Protein AF-A0AAV5U511-F1 (afdb_monomer_lite)

Structure (mmCIF, N/CA/C/O backbone):
data_AF-A0AAV5U511-F1
#
_entry.id   AF-A0AAV5U511-F1
#
loop_
_atom_site.group_PDB
_atom_site.id
_atom_site.type_symbol
_atom_site.label_atom_id
_atom_site.label_alt_id
_atom_site.label_comp_id
_atom_site.label_asym_id
_atom_site.label_entity_id
_atom_site.label_seq_id
_atom_site.pdbx_PDB_ins_code
_atom_site.Cartn_x
_atom_site.Cartn_y
_atom_site.Cartn_z
_atom_site.occupancy
_atom_site.B_iso_or_equiv
_atom_site.auth_seq_id
_atom_site.auth_comp_id
_atom_site.auth_asym_id
_atom_site.auth_atom_id
_atom_site.pdbx_PDB_model_num
ATOM 1 N N . MET A 1 1 ? 3.563 41.932 6.503 1.00 41.22 1 MET A N 1
ATOM 2 C CA . MET A 1 1 ? 4.852 41.226 6.621 1.00 41.22 1 MET A CA 1
ATOM 3 C C . MET A 1 1 ? 4.553 39.969 7.401 1.00 41.22 1 MET A C 1
ATOM 5 O O . MET A 1 1 ? 4.207 40.082 8.569 1.00 41.22 1 MET A O 1
ATOM 9 N N . ASP A 1 2 ? 4.547 38.824 6.727 1.00 49.00 2 ASP A N 1
ATOM 10 C CA . ASP A 1 2 ? 4.244 37.542 7.356 1.00 49.00 2 ASP A CA 1
ATOM 11 C C . ASP A 1 2 ? 5.330 37.210 8.377 1.00 49.00 2 ASP A C 1
ATOM 13 O O . ASP A 1 2 ? 6.509 37.081 8.043 1.00 49.00 2 ASP A O 1
ATOM 17 N N . HIS A 1 3 ? 4.932 37.135 9.644 1.00 62.59 3 HIS A N 1
ATOM 18 C CA . HIS A 1 3 ? 5.802 36.711 10.728 1.00 62.59 3 HIS A CA 1
ATOM 19 C C . HIS A 1 3 ? 6.004 35.201 10.606 1.00 62.59 3 HIS A C 1
ATOM 21 O O . HIS A 1 3 ? 5.231 34.413 11.150 1.00 62.59 3 HIS A O 1
ATOM 27 N N . LEU A 1 4 ? 7.027 34.797 9.849 1.00 58.09 4 LEU A N 1
ATOM 28 C CA . LEU A 1 4 ? 7.541 33.434 9.916 1.00 58.09 4 LEU A CA 1
ATOM 29 C C . LEU A 1 4 ? 7.870 33.122 11.389 1.00 58.09 4 LEU A C 1
ATOM 31 O O . LEU A 1 4 ? 8.490 33.961 12.051 1.00 58.09 4 LEU A O 1
ATOM 35 N N . PRO A 1 5 ? 7.423 31.973 11.923 1.00 63.25 5 PRO A N 1
ATOM 36 C CA . PRO A 1 5 ? 7.670 31.617 13.312 1.00 63.25 5 PRO A CA 1
ATOM 37 C C . PRO A 1 5 ? 9.175 31.569 13.594 1.00 63.25 5 PRO A C 1
ATOM 39 O O . PRO A 1 5 ? 9.958 31.135 12.749 1.00 63.25 5 PRO A O 1
ATOM 42 N N . ASP A 1 6 ? 9.564 32.021 14.790 1.00 83.06 6 ASP A N 1
ATOM 43 C CA . ASP A 1 6 ? 10.938 31.930 15.292 1.00 83.06 6 ASP A CA 1
ATOM 44 C C . ASP A 1 6 ? 11.450 30.486 15.144 1.00 83.06 6 ASP A C 1
ATOM 46 O O . ASP A 1 6 ? 10.725 29.534 15.446 1.00 83.06 6 ASP A O 1
ATOM 50 N N . LEU A 1 7 ? 12.690 30.315 14.678 1.00 75.62 7 LEU A N 1
ATOM 51 C CA . LEU A 1 7 ? 13.305 29.014 14.382 1.00 75.62 7 LEU A CA 1
ATOM 52 C C . LEU A 1 7 ? 13.175 28.044 15.562 1.00 75.62 7 LEU A C 1
ATOM 54 O O . LEU A 1 7 ? 12.798 26.891 15.372 1.00 75.62 7 LEU A O 1
ATOM 58 N N . LYS A 1 8 ? 13.354 28.537 16.792 1.00 78.00 8 LYS A N 1
ATOM 59 C CA . LYS A 1 8 ? 13.194 27.726 18.011 1.00 78.00 8 LYS A CA 1
ATOM 60 C C . LYS A 1 8 ? 11.752 27.276 18.251 1.00 78.00 8 LYS A C 1
ATOM 62 O O . LYS A 1 8 ? 11.519 26.189 18.774 1.00 78.00 8 LYS A O 1
ATOM 67 N N . GLN A 1 9 ? 10.770 28.101 17.884 1.00 75.75 9 GLN A N 1
ATOM 68 C CA . GLN A 1 9 ? 9.356 27.729 17.972 1.00 75.75 9 GLN A CA 1
ATOM 69 C C . GLN A 1 9 ? 8.991 26.708 16.893 1.00 75.75 9 GLN A C 1
ATOM 71 O O . GLN A 1 9 ? 8.277 25.753 17.190 1.00 75.75 9 GLN A O 1
ATOM 76 N N . ALA A 1 10 ? 9.509 26.866 15.673 1.00 69.12 10 ALA A N 1
ATOM 77 C CA . ALA A 1 10 ? 9.320 25.895 14.599 1.00 69.12 10 ALA A CA 1
ATOM 78 C C . ALA A 1 10 ? 9.927 24.526 14.960 1.00 69.12 10 ALA A C 1
ATOM 80 O O . ALA A 1 10 ? 9.249 23.507 14.834 1.00 69.12 10 ALA A O 1
ATOM 81 N N . GLU A 1 11 ? 11.150 24.498 15.496 1.00 74.06 11 GLU A N 1
ATOM 82 C CA . GLU A 1 11 ? 11.818 23.280 15.977 1.00 74.06 11 GLU A CA 1
ATOM 83 C C . GLU A 1 11 ? 11.033 22.595 17.105 1.00 74.06 11 GLU A C 1
ATOM 85 O O . GLU A 1 11 ? 10.820 21.382 17.068 1.00 74.06 11 GLU A O 1
ATOM 90 N N . ALA A 1 12 ? 10.527 23.359 18.079 1.00 75.06 12 ALA A N 1
ATOM 91 C CA . ALA A 1 12 ? 9.717 22.814 19.168 1.00 75.06 12 ALA A CA 1
ATOM 92 C C . ALA A 1 12 ? 8.373 22.242 18.677 1.00 75.06 12 ALA A C 1
ATOM 94 O O . ALA A 1 12 ? 7.924 21.201 19.166 1.00 75.06 12 ALA A O 1
ATOM 95 N N . ILE A 1 13 ? 7.732 22.893 17.698 1.00 69.81 13 ILE A N 1
ATOM 96 C CA . ILE A 1 13 ? 6.500 22.398 17.068 1.00 69.81 13 ILE A CA 1
ATOM 97 C C . ILE A 1 13 ? 6.779 21.090 16.322 1.00 69.81 13 ILE A C 1
ATOM 99 O O . ILE A 1 13 ? 6.050 20.118 16.530 1.00 69.81 13 ILE A O 1
ATOM 103 N N . LEU A 1 14 ? 7.843 21.039 15.515 1.00 66.94 14 LEU A N 1
ATOM 104 C CA . LEU A 1 14 ? 8.244 19.841 14.777 1.00 66.94 14 LEU A CA 1
ATOM 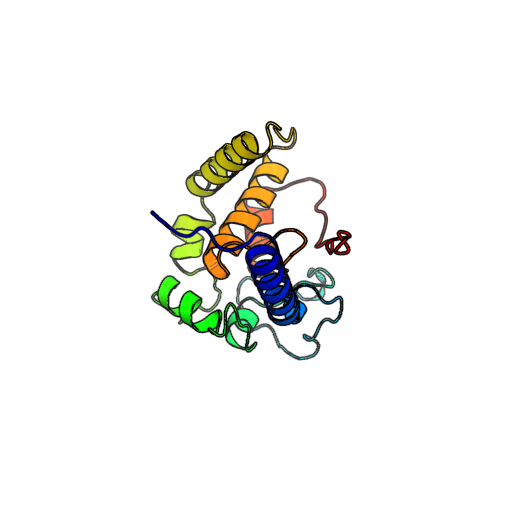105 C C . LEU A 1 14 ? 8.580 18.689 15.727 1.00 66.94 14 LEU A C 1
ATOM 107 O O . LEU A 1 14 ? 8.038 17.599 15.572 1.00 66.94 14 LEU A O 1
ATOM 111 N N . SER A 1 15 ? 9.383 18.933 16.764 1.00 70.31 15 SER A N 1
ATOM 112 C CA . SER A 1 15 ? 9.727 17.926 17.777 1.00 70.31 15 SER A CA 1
ATOM 113 C C . SER A 1 15 ? 8.480 17.370 18.479 1.00 70.31 15 SER A C 1
ATOM 115 O O . SER A 1 15 ? 8.318 16.154 18.621 1.00 70.31 15 SER A O 1
ATOM 117 N N . ARG A 1 16 ? 7.521 18.238 18.838 1.00 68.50 16 ARG A N 1
ATOM 118 C CA . ARG A 1 16 ? 6.249 17.802 19.428 1.00 68.50 16 ARG A CA 1
ATOM 119 C C . ARG A 1 16 ? 5.428 16.965 18.448 1.00 68.50 16 ARG A C 1
ATOM 121 O O . ARG A 1 16 ? 4.878 15.944 18.861 1.00 68.50 16 ARG A O 1
ATOM 128 N N . MET A 1 17 ? 5.354 17.365 17.178 1.00 59.16 17 MET A N 1
ATOM 129 C CA . MET A 1 17 ? 4.672 16.596 16.132 1.00 59.16 17 MET A CA 1
ATOM 130 C C . MET A 1 17 ? 5.313 15.218 15.941 1.00 59.16 17 MET A C 1
ATOM 132 O O . MET A 1 17 ? 4.596 14.223 16.002 1.00 59.16 17 MET A O 1
ATOM 136 N N . HIS A 1 18 ? 6.642 15.140 15.841 1.00 62.09 18 HIS A N 1
ATOM 137 C CA . HIS A 1 18 ? 7.380 13.878 15.748 1.00 62.09 18 HIS A CA 1
ATOM 138 C C . HIS A 1 18 ? 7.113 12.961 16.949 1.00 62.09 18 HIS A C 1
ATOM 140 O O . HIS A 1 18 ? 6.825 11.780 16.772 1.00 62.09 18 HIS A O 1
ATOM 146 N N . SER A 1 19 ? 7.107 13.502 18.173 1.00 62.62 19 SER A N 1
ATOM 147 C CA . SER A 1 19 ? 6.834 12.714 19.384 1.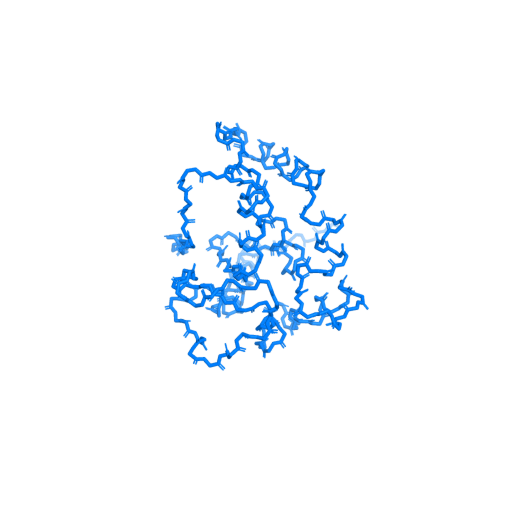00 62.62 19 SER A CA 1
ATOM 148 C C . SER A 1 19 ? 5.406 12.146 19.441 1.00 62.62 19 SER A C 1
ATOM 150 O O . SER A 1 19 ? 5.183 11.067 19.996 1.00 62.62 19 SER A O 1
ATOM 152 N N . LEU A 1 20 ? 4.428 12.865 18.874 1.00 58.84 20 LEU A N 1
ATOM 153 C CA . LEU A 1 20 ? 3.039 12.418 18.784 1.00 58.84 20 LEU A CA 1
ATOM 154 C C . LEU A 1 20 ? 2.883 11.360 17.692 1.00 58.84 20 LEU A C 1
ATOM 156 O O . LEU A 1 20 ? 2.267 10.330 17.948 1.00 58.84 20 LEU A O 1
ATOM 160 N N . GLU A 1 21 ? 3.496 11.568 16.524 1.00 58.22 21 GLU A N 1
ATOM 161 C CA . GLU A 1 21 ? 3.510 10.581 15.440 1.00 58.22 21 GLU A CA 1
ATOM 162 C C . GLU A 1 21 ? 4.178 9.269 15.876 1.00 58.22 21 GLU A C 1
ATOM 164 O O . GLU A 1 21 ? 3.619 8.198 15.642 1.00 58.22 21 GLU A O 1
ATOM 169 N N . ALA A 1 22 ? 5.306 9.339 16.591 1.00 60.66 22 ALA A N 1
ATOM 170 C CA . ALA A 1 22 ? 6.009 8.168 17.112 1.00 60.66 22 ALA A CA 1
ATOM 171 C C . ALA A 1 22 ? 5.153 7.351 18.097 1.00 60.66 22 ALA A C 1
ATOM 173 O O . ALA A 1 22 ? 5.159 6.120 18.047 1.00 60.66 22 ALA A O 1
ATOM 174 N N . LYS A 1 23 ? 4.377 8.018 18.966 1.00 60.84 23 LYS A N 1
ATOM 175 C CA . LYS A 1 23 ? 3.427 7.358 19.880 1.00 60.84 23 LYS A CA 1
ATOM 176 C C . LYS A 1 23 ? 2.236 6.759 19.134 1.00 60.84 23 LYS A C 1
ATOM 178 O O . LYS A 1 23 ? 1.884 5.607 19.376 1.00 60.84 23 LYS A O 1
ATOM 183 N N . ASP A 1 24 ? 1.651 7.514 18.209 1.00 54.97 24 ASP A N 1
ATOM 184 C CA . ASP A 1 24 ? 0.499 7.093 17.403 1.00 54.97 24 ASP A CA 1
ATOM 185 C C . ASP A 1 24 ? 0.832 5.875 16.518 1.00 54.97 24 ASP A C 1
ATOM 187 O O . ASP A 1 24 ? -0.013 5.009 16.280 1.00 54.97 24 ASP A O 1
ATOM 191 N N . GLN A 1 25 ? 2.083 5.771 16.067 1.00 58.00 25 GLN A N 1
ATOM 192 C CA . GLN A 1 25 ? 2.561 4.706 15.184 1.00 58.00 25 GLN A CA 1
ATOM 193 C C . GLN A 1 25 ? 3.309 3.589 15.914 1.00 58.00 25 GLN A C 1
ATOM 195 O O . GLN A 1 25 ? 3.688 2.605 15.275 1.00 58.00 25 GLN A O 1
ATOM 200 N N . GLN A 1 26 ? 3.469 3.680 17.240 1.00 57.72 26 GLN A N 1
ATOM 201 C CA . GLN A 1 26 ? 4.120 2.652 18.054 1.00 57.72 26 GLN A CA 1
ATOM 202 C C . GLN A 1 26 ? 3.467 1.273 17.868 1.00 57.72 26 GLN A C 1
ATOM 204 O O . GLN A 1 26 ? 4.155 0.262 17.862 1.00 57.72 26 GLN A O 1
ATOM 209 N N . VAL A 1 27 ? 2.155 1.216 17.614 1.00 52.84 27 VAL A N 1
ATOM 210 C CA . VAL A 1 27 ? 1.410 -0.034 17.346 1.00 52.84 27 VAL A CA 1
ATOM 211 C C . VAL A 1 27 ? 1.883 -0.739 16.060 1.00 52.84 27 VAL A C 1
ATOM 213 O O . VAL A 1 27 ? 1.812 -1.963 15.938 1.00 52.84 27 VAL A O 1
ATOM 216 N N . PHE A 1 28 ? 2.408 0.025 15.102 1.00 53.16 28 PHE A N 1
ATOM 217 C CA . PHE A 1 28 ? 2.889 -0.478 13.817 1.00 53.16 28 PHE A CA 1
ATOM 218 C C . PHE A 1 28 ? 4.408 -0.622 13.727 1.00 53.16 28 PHE A C 1
ATOM 220 O O . PHE A 1 28 ? 4.876 -1.404 12.899 1.00 53.16 28 PHE A O 1
ATOM 227 N N . SER A 1 29 ? 5.157 0.120 14.547 1.00 54.62 29 SER A N 1
ATOM 228 C CA . SER A 1 29 ? 6.621 0.077 14.607 1.00 54.62 29 SER A CA 1
ATOM 229 C C . SER A 1 29 ? 7.154 -0.863 15.691 1.00 54.62 29 SER A C 1
ATOM 231 O O . SER A 1 29 ? 8.288 -1.339 15.582 1.00 54.62 29 SER A O 1
ATOM 233 N N . ALA A 1 30 ? 6.363 -1.152 16.731 1.00 50.69 30 ALA A N 1
ATOM 234 C CA . ALA A 1 30 ? 6.791 -2.009 17.823 1.00 50.69 30 ALA A CA 1
ATOM 235 C C . ALA A 1 30 ? 6.967 -3.457 17.359 1.00 50.69 30 ALA A C 1
ATOM 237 O O . ALA A 1 30 ? 6.099 -4.054 16.727 1.00 50.69 30 ALA A O 1
ATOM 238 N N . ARG A 1 31 ? 8.082 -4.048 17.800 1.00 48.56 31 ARG A N 1
ATOM 239 C CA . ARG A 1 31 ? 8.398 -5.487 17.745 1.00 48.56 31 ARG A CA 1
ATOM 240 C C . ARG A 1 31 ? 7.455 -6.352 18.598 1.00 48.56 31 ARG A C 1
ATOM 242 O O . ARG A 1 31 ? 7.715 -7.537 18.771 1.00 48.56 31 ARG A O 1
ATOM 249 N N . VAL A 1 32 ? 6.415 -5.753 19.176 1.00 43.66 32 VAL A N 1
ATOM 250 C CA . VAL A 1 32 ? 5.413 -6.437 19.986 1.00 43.66 32 VAL A CA 1
ATOM 251 C C . VAL A 1 32 ? 4.242 -6.710 19.070 1.00 43.66 32 VAL A C 1
ATOM 253 O O . VAL A 1 32 ? 3.479 -5.807 18.721 1.00 43.66 32 VAL A O 1
ATOM 256 N N . ASP A 1 33 ? 4.138 -7.963 18.658 1.00 45.34 33 ASP A N 1
ATOM 257 C CA . ASP A 1 33 ? 2.965 -8.442 17.967 1.00 45.34 33 ASP A CA 1
ATOM 258 C C . ASP A 1 33 ? 1.805 -8.435 18.969 1.00 45.34 33 ASP A C 1
ATOM 260 O O . ASP A 1 33 ? 1.598 -9.375 19.726 1.00 45.34 33 ASP A O 1
ATOM 264 N N . GLN A 1 34 ? 1.060 -7.327 19.037 1.00 46.94 34 GLN A N 1
ATOM 265 C CA . GLN A 1 34 ? -0.173 -7.263 19.835 1.00 46.94 34 GLN A CA 1
ATOM 266 C C . GLN A 1 34 ? -1.279 -8.174 19.258 1.00 46.94 34 GLN A C 1
ATOM 268 O O . GLN A 1 34 ? -2.411 -8.158 19.738 1.00 46.94 34 GLN A O 1
ATOM 273 N N . GLU A 1 35 ? -0.962 -8.983 18.242 1.00 50.31 35 GLU A N 1
ATOM 274 C CA . GLU A 1 35 ? -1.842 -9.955 17.606 1.00 50.31 35 GLU A CA 1
ATOM 275 C C . GLU A 1 35 ? -1.548 -11.407 18.002 1.00 50.31 35 GLU A C 1
ATOM 277 O O . GLU A 1 35 ? -1.579 -12.314 17.176 1.00 50.31 35 GLU A O 1
ATOM 282 N N . GLU A 1 36 ? -1.464 -11.674 19.304 1.00 49.00 36 GLU A N 1
ATOM 283 C CA . GLU A 1 36 ? -1.894 -12.988 19.808 1.00 49.00 36 GLU A CA 1
ATOM 284 C C . GLU A 1 36 ? -3.426 -13.195 19.661 1.00 49.00 36 GLU A C 1
ATOM 286 O O . GLU A 1 36 ? -3.934 -14.288 19.887 1.00 49.00 36 GLU A O 1
ATOM 291 N N . ALA A 1 37 ? -4.199 -12.169 19.263 1.00 43.91 37 ALA A N 1
ATOM 292 C CA . ALA A 1 37 ? -5.631 -12.097 19.583 1.00 43.91 37 ALA A CA 1
ATOM 293 C C . ALA A 1 37 ? -6.631 -11.939 18.414 1.00 43.91 37 ALA A C 1
ATOM 295 O O . ALA A 1 37 ? -7.826 -11.781 18.671 1.00 43.91 37 ALA A O 1
ATOM 296 N N . ALA A 1 38 ? -6.230 -11.988 17.140 1.00 51.47 38 ALA A N 1
ATOM 297 C CA . ALA A 1 38 ? -7.195 -11.868 16.040 1.00 51.47 38 ALA A CA 1
ATOM 298 C C . ALA A 1 38 ? -7.202 -13.106 15.142 1.00 51.47 38 ALA A C 1
ATOM 300 O O . ALA A 1 38 ? -6.369 -13.255 14.253 1.00 51.47 38 ALA A O 1
ATOM 301 N N . VAL A 1 39 ? -8.214 -13.964 15.313 1.00 64.44 39 VAL A N 1
ATOM 302 C CA . VAL A 1 39 ? -8.574 -14.940 14.277 1.00 64.44 39 VAL A CA 1
ATOM 303 C C . VAL A 1 39 ? -8.815 -14.159 12.983 1.00 64.44 39 VAL A C 1
ATOM 305 O O . VAL A 1 39 ? -9.668 -13.259 12.921 1.00 64.44 39 VAL A O 1
ATOM 308 N N . CYS A 1 40 ? -8.010 -14.455 11.968 1.00 75.19 40 CYS A N 1
ATOM 309 C CA . CYS A 1 40 ? -8.168 -13.892 10.643 1.00 75.19 40 CYS A CA 1
ATOM 310 C C . CYS A 1 40 ? -9.437 -14.476 10.011 1.00 75.19 40 CYS A C 1
ATOM 312 O O . CYS A 1 40 ? -9.564 -15.686 9.874 1.00 75.19 40 CYS A O 1
ATOM 314 N N . HIS A 1 41 ? -10.380 -13.613 9.632 1.00 75.44 41 HIS A N 1
ATOM 315 C CA . HIS A 1 41 ? -11.608 -14.004 8.920 1.00 75.44 41 HIS A CA 1
ATOM 316 C C . HIS A 1 41 ? -11.597 -13.511 7.462 1.00 75.44 41 HIS A C 1
ATOM 318 O O . HIS A 1 41 ? -12.626 -13.459 6.796 1.00 75.44 41 HIS A O 1
ATOM 324 N N . CYS A 1 42 ? -10.429 -13.072 6.992 1.00 83.12 42 CYS A N 1
ATOM 325 C CA . CYS A 1 42 ? -10.216 -12.551 5.652 1.00 83.12 42 CYS A CA 1
ATOM 326 C C . CYS A 1 42 ? -10.052 -13.725 4.674 1.00 83.12 42 CYS A C 1
ATOM 328 O O . CYS A 1 42 ? -9.349 -14.683 4.973 1.00 83.12 42 CYS A O 1
ATOM 330 N N . THR A 1 43 ? -10.673 -13.652 3.495 1.00 85.00 43 THR A N 1
ATOM 331 C CA . THR A 1 43 ? -10.682 -14.764 2.520 1.00 85.00 43 THR A CA 1
ATOM 332 C C . THR A 1 43 ? -9.396 -14.906 1.701 1.00 85.00 43 THR A C 1
ATOM 334 O O . THR A 1 43 ? -9.219 -15.918 1.031 1.00 85.00 43 THR A O 1
ATOM 337 N N . LEU A 1 44 ? -8.513 -13.900 1.724 1.00 89.12 44 LEU A N 1
ATOM 338 C CA . LEU A 1 44 ? -7.289 -13.848 0.904 1.00 89.12 44 LEU A CA 1
ATOM 339 C C . LEU A 1 44 ? -5.990 -13.896 1.715 1.00 89.12 44 LEU A C 1
ATOM 341 O O . LEU A 1 44 ? -4.901 -13.867 1.142 1.00 89.12 44 LEU A O 1
ATOM 345 N N . CYS A 1 45 ? -6.086 -13.909 3.041 1.00 87.38 45 CYS A N 1
ATOM 346 C CA . CYS A 1 45 ? -4.915 -13.998 3.896 1.00 87.38 45 CYS A CA 1
ATOM 347 C C . CYS A 1 45 ? -4.353 -15.424 3.770 1.00 87.38 45 CYS A C 1
ATOM 349 O O . CYS A 1 45 ? -5.141 -16.374 3.739 1.00 87.38 45 CYS A O 1
ATOM 351 N N . PRO A 1 46 ? -3.029 -15.590 3.624 1.00 83.38 46 PRO A N 1
ATOM 352 C CA . PRO A 1 46 ? -2.432 -16.918 3.599 1.00 83.38 46 PRO A CA 1
ATOM 353 C C . PRO A 1 46 ? -2.678 -17.650 4.929 1.00 83.38 46 PRO A C 1
ATOM 355 O O . PRO A 1 46 ? -3.059 -17.049 5.932 1.00 83.38 46 PRO A O 1
ATOM 358 N N . SER A 1 47 ? -2.496 -18.972 4.940 1.00 78.94 47 SER A N 1
ATOM 359 C CA . SER A 1 47 ? -2.549 -19.737 6.192 1.00 78.94 47 SER A CA 1
ATOM 360 C C . SER A 1 47 ? -1.476 -19.234 7.159 1.00 78.94 47 SER A C 1
ATOM 362 O O . SER A 1 47 ? -0.395 -18.869 6.701 1.00 78.94 47 SER A O 1
ATOM 364 N N . ARG A 1 48 ? -1.716 -19.301 8.478 1.00 70.56 48 ARG A N 1
ATOM 365 C CA . ARG A 1 48 ? -0.739 -18.860 9.497 1.00 70.56 48 ARG A CA 1
ATOM 366 C C . ARG A 1 48 ? 0.666 -19.450 9.290 1.00 70.56 48 ARG A C 1
ATOM 368 O O . ARG A 1 48 ? 1.638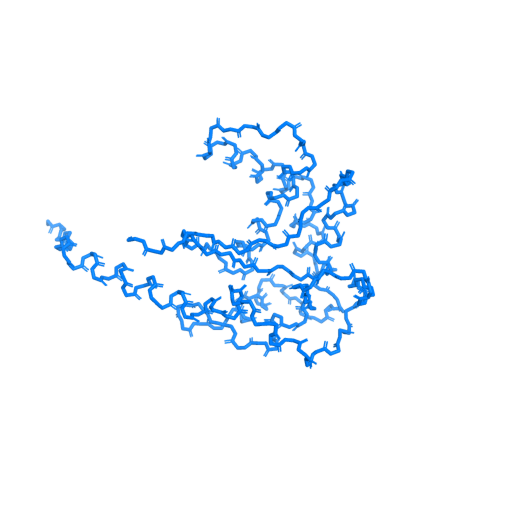 -18.736 9.475 1.00 70.56 48 ARG A O 1
ATOM 375 N N . ASP A 1 49 ? 0.783 -20.690 8.813 1.00 71.25 49 ASP A N 1
ATOM 376 C CA . ASP A 1 49 ? 2.080 -21.344 8.545 1.00 71.25 49 ASP A CA 1
ATOM 377 C C . ASP A 1 49 ? 2.889 -20.715 7.390 1.00 71.25 49 ASP A C 1
ATOM 379 O O . ASP A 1 49 ? 4.066 -21.015 7.207 1.00 71.25 49 ASP A O 1
ATOM 383 N N . GLN A 1 50 ? 2.252 -19.872 6.577 1.00 74.19 50 GLN A N 1
ATOM 384 C CA . GLN A 1 50 ? 2.846 -19.159 5.442 1.00 74.19 50 GLN A CA 1
ATOM 385 C C . GLN A 1 50 ? 2.996 -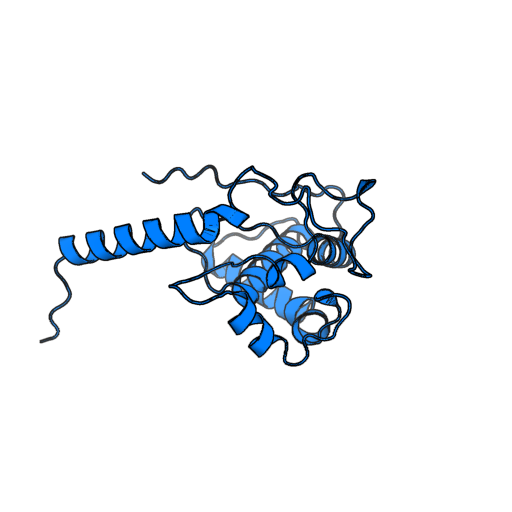17.654 5.708 1.00 74.19 50 GLN A C 1
ATOM 387 O O . GLN A 1 50 ? 3.560 -16.944 4.874 1.00 74.19 50 GLN A O 1
ATOM 392 N N . GLU A 1 51 ? 2.459 -17.165 6.827 1.00 72.44 51 GLU A N 1
ATOM 393 C CA . GLU A 1 51 ? 2.572 -15.771 7.237 1.00 72.44 51 GLU A CA 1
ATOM 394 C C . GLU A 1 51 ? 3.951 -15.508 7.843 1.00 72.44 51 GLU A C 1
ATOM 396 O O . GLU A 1 51 ? 4.535 -16.346 8.533 1.00 72.44 51 GLU A O 1
ATOM 401 N N . GLU A 1 52 ? 4.499 -14.327 7.573 1.00 74.25 52 GLU A N 1
ATOM 402 C CA . GLU A 1 52 ? 5.709 -13.897 8.258 1.00 74.25 52 GLU A CA 1
ATOM 403 C C . GLU A 1 52 ? 5.388 -13.492 9.699 1.00 74.25 52 GLU A C 1
ATOM 405 O O . GLU A 1 52 ? 4.269 -13.100 10.016 1.00 74.25 52 GLU A O 1
ATOM 410 N N . GLN A 1 53 ? 6.398 -13.517 10.574 1.00 69.38 53 GLN A N 1
ATOM 411 C CA . GLN A 1 53 ? 6.270 -13.246 12.015 1.00 69.38 53 GLN A CA 1
ATOM 412 C C . GLN A 1 53 ? 5.491 -11.964 12.369 1.00 69.38 53 GLN A C 1
ATOM 414 O O . GLN A 1 53 ? 4.978 -11.843 13.474 1.00 69.38 53 GLN A O 1
ATOM 419 N N . TYR A 1 54 ? 5.454 -10.985 11.468 1.00 69.50 54 TYR A N 1
ATOM 420 C CA . TYR A 1 54 ? 4.855 -9.678 11.712 1.00 69.50 54 TYR A CA 1
ATOM 421 C C . TYR A 1 54 ? 3.595 -9.413 10.882 1.00 69.50 54 TYR A C 1
ATOM 423 O O . TYR A 1 54 ? 3.060 -8.299 10.946 1.00 69.50 54 TYR A O 1
ATOM 431 N N . ASP A 1 55 ? 3.152 -10.387 10.092 1.00 77.00 55 ASP A N 1
ATOM 432 C CA . ASP A 1 55 ? 1.982 -10.264 9.236 1.00 77.00 55 ASP A CA 1
ATOM 433 C C . ASP A 1 55 ? 0.693 -10.280 10.067 1.00 77.00 55 ASP A C 1
ATOM 435 O O . ASP A 1 55 ? 0.558 -11.001 11.054 1.00 77.00 55 ASP A O 1
ATOM 439 N N . TYR A 1 56 ? -0.277 -9.465 9.652 1.00 79.12 56 TYR A N 1
ATOM 440 C CA . TYR A 1 56 ? -1.553 -9.329 10.350 1.00 79.12 56 TYR A CA 1
ATOM 441 C C . TYR A 1 56 ? -2.744 -9.292 9.395 1.00 79.12 56 TYR A C 1
ATOM 443 O O . TYR A 1 56 ? -2.621 -9.031 8.194 1.00 79.12 56 TYR A O 1
ATOM 451 N N . CYS A 1 57 ? -3.941 -9.528 9.926 1.00 85.12 57 CYS A N 1
ATOM 452 C CA . CYS A 1 57 ? -5.164 -9.512 9.129 1.00 85.12 57 CYS A CA 1
ATOM 453 C C . CYS A 1 57 ? -5.571 -8.080 8.738 1.00 85.12 57 CYS A C 1
ATOM 455 O O . CYS A 1 57 ? -5.585 -7.172 9.566 1.00 85.12 57 CYS A O 1
ATOM 457 N N . CYS A 1 58 ? -6.043 -7.862 7.504 1.00 84.56 58 CYS A N 1
ATOM 458 C CA . CYS A 1 58 ? -6.517 -6.534 7.087 1.00 84.56 58 CYS A CA 1
ATOM 459 C C . CYS A 1 58 ? -7.692 -6.006 7.920 1.00 84.56 58 CYS A C 1
ATOM 461 O O . CYS A 1 58 ? -7.888 -4.798 8.003 1.00 84.56 58 CYS A O 1
ATOM 463 N N . GLN A 1 59 ? -8.462 -6.895 8.553 1.00 80.31 59 GLN A N 1
ATOM 464 C CA . GLN A 1 59 ? -9.563 -6.512 9.438 1.00 80.31 59 GLN A CA 1
ATOM 465 C C . GLN A 1 59 ? -9.070 -5.834 10.724 1.00 80.31 59 GLN A C 1
ATOM 467 O O . GLN A 1 59 ? -9.793 -5.035 11.323 1.00 80.31 59 GLN A O 1
ATOM 472 N N . SER A 1 60 ? -7.827 -6.086 11.135 1.00 76.56 60 SER A N 1
ATOM 473 C CA . SER A 1 60 ? -7.238 -5.451 12.312 1.00 76.56 60 SER A CA 1
ATOM 474 C C . SER A 1 60 ? -7.045 -3.945 12.145 1.00 76.56 60 SER A C 1
ATOM 476 O O . SER A 1 60 ? -7.130 -3.220 13.135 1.00 76.56 60 SER A O 1
ATOM 478 N N . LEU A 1 61 ? -6.924 -3.448 10.904 1.00 75.44 61 LEU A N 1
ATOM 479 C CA . LEU A 1 61 ? -6.923 -2.008 10.602 1.00 75.44 61 LEU A CA 1
ATOM 480 C C . LEU A 1 61 ? -8.185 -1.292 11.114 1.00 75.44 61 LEU A C 1
ATOM 482 O O . LEU A 1 61 ? -8.141 -0.096 11.395 1.00 75.44 61 LEU A O 1
ATOM 486 N N . PHE A 1 62 ? -9.305 -2.011 11.250 1.00 73.31 62 PHE A N 1
ATOM 487 C CA . PHE A 1 62 ? -10.566 -1.466 11.763 1.00 73.31 62 PHE A CA 1
ATOM 488 C C . PHE A 1 62 ? -10.788 -1.742 13.252 1.00 73.31 62 PHE A C 1
ATOM 490 O O . PHE A 1 62 ? -11.558 -1.024 13.896 1.00 73.31 62 PHE A O 1
ATOM 497 N N . ARG A 1 63 ? -10.134 -2.777 13.797 1.00 67.38 63 ARG A N 1
ATOM 498 C CA . ARG A 1 63 ? -10.255 -3.179 15.207 1.00 67.38 63 ARG A CA 1
ATOM 499 C C . ARG A 1 63 ? -9.347 -2.358 16.113 1.00 67.38 63 ARG A C 1
ATOM 501 O O . ARG A 1 63 ? -9.765 -1.979 17.203 1.00 67.38 63 ARG A O 1
ATOM 508 N N . LEU A 1 64 ? -8.131 -2.061 15.660 1.00 63.53 64 LEU A N 1
ATOM 509 C CA . LEU A 1 64 ? -7.162 -1.319 16.453 1.00 63.53 64 LEU A CA 1
ATOM 510 C C . LEU A 1 64 ? -7.505 0.184 16.453 1.00 63.53 64 LEU A C 1
ATOM 512 O O . LEU A 1 64 ? -7.832 0.746 15.402 1.00 63.53 64 LEU A O 1
ATOM 516 N N . PRO A 1 65 ? -7.435 0.872 17.610 1.00 59.09 65 PRO A N 1
ATOM 517 C CA . PRO A 1 65 ? -7.752 2.294 17.743 1.00 59.09 65 PRO A CA 1
ATOM 518 C C . PRO A 1 65 ? -6.596 3.173 17.244 1.00 59.09 65 PRO A C 1
ATOM 520 O O . PRO A 1 65 ? -6.135 4.073 17.939 1.00 59.09 65 PRO A O 1
ATOM 523 N N . LEU A 1 66 ? -6.139 2.922 16.023 1.00 64.25 66 LEU A N 1
ATOM 524 C CA . LEU A 1 66 ? -5.018 3.609 15.397 1.00 64.25 66 LEU A CA 1
ATOM 525 C C . LEU A 1 66 ? -5.362 5.077 15.188 1.00 64.25 66 LEU A C 1
ATOM 527 O O . LEU A 1 66 ? -6.449 5.378 14.682 1.00 64.25 66 LEU A O 1
ATOM 531 N N . ARG A 1 67 ? -4.459 5.979 15.568 1.00 59.47 67 ARG A N 1
ATOM 532 C CA . ARG A 1 67 ? -4.659 7.424 15.454 1.00 59.47 67 ARG A CA 1
ATOM 533 C C . ARG A 1 67 ? -3.592 8.062 14.575 1.00 59.47 67 ARG A C 1
ATOM 535 O O . ARG A 1 67 ? -2.505 7.525 14.415 1.00 59.47 67 ARG A O 1
ATOM 542 N N . LYS A 1 68 ? -3.951 9.187 13.966 1.00 59.56 68 LYS A N 1
ATOM 543 C CA . LYS A 1 68 ? -3.042 10.138 13.334 1.00 59.56 68 LYS A CA 1
ATOM 544 C C . LYS A 1 68 ? -3.592 11.530 13.583 1.00 59.56 68 LYS A C 1
ATOM 546 O O . LYS A 1 68 ? -4.742 11.797 13.237 1.00 59.56 68 LYS A O 1
ATOM 551 N N . ASN A 1 69 ? -2.794 12.409 14.186 1.00 60.84 69 ASN A N 1
ATOM 552 C CA . ASN A 1 69 ? -3.215 13.773 14.532 1.00 60.84 69 ASN A CA 1
ATOM 553 C C . ASN A 1 69 ? -4.526 13.793 15.346 1.00 60.84 69 ASN A C 1
ATOM 555 O O . ASN A 1 69 ? -5.402 14.626 15.124 1.00 60.84 69 ASN A O 1
ATOM 559 N N . GLY A 1 70 ? -4.699 12.822 16.250 1.00 63.00 70 GLY A N 1
ATOM 560 C CA . GLY A 1 70 ? -5.907 12.680 17.072 1.00 63.00 70 GLY A CA 1
ATOM 561 C C . GLY A 1 70 ? -7.137 12.092 16.362 1.00 63.00 70 GLY A C 1
ATOM 562 O O . GLY A 1 70 ? -8.124 11.797 17.034 1.00 63.00 70 GLY A O 1
ATOM 563 N N . GLN A 1 71 ? -7.091 11.858 15.045 1.00 64.38 71 GLN A N 1
ATOM 564 C CA . GLN A 1 71 ? -8.165 11.199 14.295 1.00 64.38 71 GLN A CA 1
ATOM 565 C C . GLN A 1 71 ? -7.905 9.703 14.150 1.00 64.38 71 GLN A C 1
ATOM 567 O O . GLN A 1 71 ? -6.773 9.280 13.938 1.00 64.38 71 GLN A O 1
ATOM 572 N N . HIS A 1 72 ? -8.954 8.884 14.228 1.00 68.75 72 HIS A N 1
ATOM 573 C CA . HIS A 1 72 ? -8.811 7.446 14.034 1.00 68.75 72 HIS A CA 1
ATOM 574 C C . HIS A 1 72 ? -8.610 7.097 12.553 1.00 68.75 72 HIS A C 1
ATOM 576 O O . HIS A 1 72 ? -9.468 7.406 11.725 1.00 68.75 72 HIS A O 1
ATOM 582 N N . LEU A 1 73 ? -7.527 6.380 12.225 1.00 67.56 73 LEU A N 1
ATOM 583 C CA . LEU A 1 73 ? -7.213 5.971 10.846 1.00 67.56 73 LEU A CA 1
ATOM 584 C C . LEU A 1 73 ? -8.358 5.180 10.203 1.00 67.56 73 LEU A C 1
ATOM 586 O O . LEU A 1 73 ? -8.634 5.341 9.015 1.00 67.56 73 LEU A O 1
ATOM 590 N N . ARG A 1 74 ? -9.065 4.367 10.997 1.00 72.88 74 ARG A N 1
ATOM 591 C CA . ARG A 1 74 ? -10.210 3.579 10.525 1.00 72.88 74 ARG A CA 1
ATOM 592 C C . ARG A 1 74 ? -11.329 4.440 9.931 1.00 72.88 74 ARG A C 1
ATOM 594 O O . ARG A 1 74 ? -12.010 3.967 9.032 1.00 72.88 74 ARG A O 1
ATOM 601 N N . GLU A 1 75 ? -11.537 5.665 10.421 1.00 74.44 75 GLU A N 1
ATOM 602 C CA . GLU A 1 75 ? -12.627 6.527 9.944 1.00 74.44 75 GLU A CA 1
ATOM 603 C C . GLU A 1 75 ? -12.301 7.072 8.550 1.00 74.44 75 GLU A C 1
ATOM 605 O O . GLU A 1 75 ? -13.084 6.889 7.619 1.00 74.44 75 GLU A O 1
ATOM 610 N N . GLY A 1 76 ? -11.090 7.608 8.361 1.00 76.88 76 GLY A N 1
ATOM 611 C CA . GLY A 1 76 ? -10.631 8.051 7.040 1.00 76.88 76 GLY A CA 1
ATOM 612 C C . GLY A 1 76 ? -10.504 6.901 6.034 1.00 76.88 76 GLY A C 1
ATOM 613 O O . GLY A 1 76 ? -10.745 7.082 4.841 1.00 76.88 76 GLY A O 1
ATOM 614 N N . LEU A 1 77 ? -10.160 5.694 6.495 1.00 80.38 77 LEU A N 1
ATOM 615 C CA . LEU A 1 77 ? -10.134 4.510 5.638 1.00 80.38 77 LEU A CA 1
ATOM 616 C C . LEU A 1 77 ? -11.546 4.067 5.224 1.00 80.38 77 LEU A C 1
ATOM 618 O O . LEU A 1 77 ? -11.756 3.766 4.052 1.00 80.38 77 LEU A O 1
ATOM 622 N N . LYS A 1 78 ? -12.520 4.051 6.145 1.00 82.06 78 LYS A N 1
ATOM 623 C CA . LYS A 1 78 ? -13.922 3.726 5.826 1.00 82.06 78 LYS A CA 1
ATOM 624 C C . LYS A 1 78 ? -14.492 4.659 4.762 1.00 82.06 78 LYS A C 1
ATOM 626 O O . LYS A 1 78 ? -15.119 4.183 3.820 1.00 82.06 78 LYS A O 1
ATOM 631 N N . GLU A 1 79 ? -14.226 5.958 4.880 1.00 83.06 79 GLU A N 1
ATOM 632 C CA . GLU A 1 79 ? -14.650 6.954 3.891 1.00 83.06 79 GLU A CA 1
ATOM 633 C C . GLU A 1 79 ? -14.066 6.658 2.499 1.00 83.06 79 GLU A C 1
ATOM 635 O O . GLU A 1 79 ? -14.786 6.653 1.499 1.00 83.06 79 GLU A O 1
ATOM 640 N N . LYS A 1 80 ? -12.772 6.317 2.430 1.00 84.38 80 LYS A N 1
ATOM 641 C CA . LYS A 1 80 ? -12.088 5.977 1.171 1.00 84.38 80 LYS A CA 1
ATOM 642 C C . LYS A 1 80 ? -12.596 4.688 0.534 1.00 84.38 80 LYS A C 1
ATOM 644 O O . LYS A 1 80 ? -12.664 4.608 -0.691 1.00 84.38 80 LYS A O 1
ATOM 649 N N . LEU A 1 81 ? -12.936 3.687 1.344 1.00 84.50 81 LEU A N 1
ATOM 650 C CA . LEU A 1 81 ? -13.397 2.389 0.852 1.00 84.50 81 LEU A CA 1
ATOM 651 C C . LEU A 1 81 ? -14.783 2.461 0.211 1.00 84.50 81 LEU A C 1
ATOM 653 O O . LEU A 1 81 ? -15.064 1.631 -0.652 1.00 84.50 81 LEU A O 1
ATOM 657 N N . ARG A 1 82 ? -15.617 3.442 0.595 1.00 76.38 82 ARG A N 1
ATOM 658 C CA . ARG A 1 82 ? -17.024 3.649 0.180 1.00 76.38 82 ARG A CA 1
ATOM 659 C C . ARG A 1 82 ? -17.981 2.500 0.540 1.00 76.38 82 ARG A C 1
ATOM 661 O O . ARG A 1 82 ? -19.101 2.768 0.953 1.00 76.38 82 ARG A O 1
ATOM 668 N N . ASP A 1 83 ? -17.526 1.253 0.444 1.00 72.31 83 ASP A N 1
ATOM 669 C CA . ASP A 1 83 ? -18.188 0.026 0.877 1.00 72.31 83 ASP A CA 1
ATOM 670 C C . ASP A 1 83 ? -17.235 -0.816 1.757 1.00 72.31 83 ASP A C 1
ATOM 672 O O . ASP A 1 83 ? -16.337 -1.499 1.248 1.00 72.31 83 ASP A O 1
ATOM 676 N N . PRO A 1 84 ? -17.388 -0.768 3.092 1.00 66.12 84 PRO A N 1
ATOM 677 C CA . PRO A 1 84 ? -16.562 -1.535 4.019 1.00 66.12 84 PRO A CA 1
ATOM 678 C C . PRO A 1 84 ? -17.003 -3.003 4.164 1.00 66.12 84 PRO A C 1
ATOM 680 O O . PRO A 1 84 ? -16.360 -3.740 4.909 1.00 66.12 84 PRO A O 1
ATOM 683 N N . SER A 1 85 ? -18.080 -3.444 3.498 1.00 70.00 85 SER A N 1
ATOM 684 C CA . SER A 1 85 ? -18.671 -4.780 3.693 1.00 70.00 85 SER A CA 1
ATOM 685 C C . SER A 1 85 ? -17.893 -5.928 3.036 1.00 70.00 85 SER A C 1
ATOM 687 O O . SER A 1 85 ? -18.263 -7.096 3.163 1.00 70.00 85 SER A O 1
ATOM 689 N N . THR A 1 86 ? -16.785 -5.630 2.355 1.00 77.44 86 THR A N 1
ATOM 690 C CA . THR A 1 86 ? -15.990 -6.641 1.656 1.00 77.44 86 THR A CA 1
ATOM 691 C C . THR A 1 86 ? -15.304 -7.612 2.630 1.00 77.44 86 THR A C 1
ATOM 693 O O . THR A 1 86 ? -14.704 -7.166 3.614 1.00 77.44 86 THR A O 1
ATOM 696 N N . PRO A 1 87 ? -15.274 -8.926 2.333 1.00 85.25 87 PRO A N 1
ATOM 697 C CA . PRO A 1 87 ? -14.648 -9.924 3.208 1.00 85.25 87 PRO A CA 1
ATOM 698 C C . PRO A 1 87 ? -13.122 -9.750 3.330 1.00 85.25 87 PRO A C 1
ATOM 700 O O . PRO A 1 87 ? -12.514 -10.167 4.316 1.00 85.25 87 PRO A O 1
ATOM 703 N N . CYS A 1 88 ? -12.489 -9.088 2.358 1.00 88.88 88 CYS A N 1
ATOM 704 C CA . CYS A 1 88 ? -11.082 -8.707 2.390 1.00 88.88 88 CYS A CA 1
ATOM 705 C C . CYS A 1 88 ? -10.896 -7.324 1.756 1.00 88.88 88 CYS A C 1
ATOM 707 O O . CYS A 1 88 ? -11.503 -7.035 0.726 1.00 88.88 88 CYS A O 1
ATOM 709 N N . ILE A 1 89 ? -10.000 -6.505 2.317 1.00 89.38 89 ILE A N 1
ATOM 710 C CA . ILE A 1 89 ? -9.719 -5.159 1.800 1.00 89.38 89 ILE A CA 1
ATOM 711 C C . ILE A 1 89 ? -9.187 -5.185 0.359 1.00 89.38 89 ILE A C 1
ATOM 713 O O . ILE A 1 89 ? -9.492 -4.288 -0.418 1.00 89.38 89 ILE A O 1
ATOM 717 N N . CYS A 1 90 ? -8.459 -6.241 -0.027 1.00 92.25 90 CYS A N 1
ATOM 718 C CA . CYS A 1 90 ? -7.921 -6.401 -1.380 1.00 92.25 90 CYS A CA 1
ATOM 719 C C . CYS A 1 90 ? -9.018 -6.562 -2.447 1.00 92.25 90 CYS A C 1
ATOM 721 O O . CYS A 1 90 ? -8.754 -6.327 -3.622 1.00 92.25 90 CYS A O 1
ATOM 723 N N . LEU A 1 91 ? -10.236 -6.953 -2.052 1.00 91.81 91 LEU A N 1
ATOM 724 C CA . LEU A 1 91 ? -11.386 -7.078 -2.953 1.00 91.81 91 LEU A CA 1
ATOM 725 C C . LEU A 1 91 ? -12.144 -5.758 -3.125 1.00 91.81 91 LEU A C 1
ATOM 727 O O . LEU A 1 91 ? -12.943 -5.633 -4.052 1.00 91.81 91 LEU A O 1
ATOM 731 N N . ASN A 1 92 ? -11.909 -4.775 -2.254 1.00 92.00 92 ASN A N 1
ATOM 732 C CA . ASN A 1 92 ? -12.525 -3.466 -2.399 1.00 92.00 92 ASN A CA 1
ATOM 733 C C . ASN A 1 92 ? -12.024 -2.789 -3.694 1.00 92.00 92 ASN A C 1
ATOM 735 O O . ASN A 1 92 ? -10.820 -2.843 -3.960 1.00 92.00 92 ASN A O 1
ATOM 739 N N . PRO A 1 93 ? -12.894 -2.108 -4.469 1.00 92.44 93 PRO A N 1
ATOM 740 C CA . PRO A 1 93 ? -12.511 -1.454 -5.723 1.00 92.44 93 PRO A CA 1
ATOM 741 C C . PRO A 1 93 ? -11.339 -0.473 -5.609 1.00 92.44 93 PRO A C 1
ATOM 743 O O . PRO A 1 93 ? -10.567 -0.340 -6.555 1.00 92.44 93 PRO A O 1
ATOM 746 N N . LEU A 1 94 ? -11.161 0.189 -4.459 1.00 92.19 94 LEU A N 1
ATOM 747 C CA . LEU A 1 94 ? -9.991 1.033 -4.211 1.00 92.19 94 LEU A CA 1
ATOM 748 C C . LEU A 1 94 ? -8.689 0.232 -4.332 1.00 92.19 94 LEU A C 1
ATOM 750 O O . LEU A 1 94 ? -7.693 0.729 -4.847 1.00 92.19 94 LEU A O 1
ATOM 754 N N . PHE A 1 95 ? -8.685 -1.014 -3.872 1.00 93.31 95 PHE A N 1
ATOM 755 C CA . PHE A 1 95 ? -7.521 -1.881 -3.951 1.00 93.31 95 PHE A CA 1
ATOM 756 C C . PHE A 1 95 ? -7.443 -2.560 -5.312 1.00 93.31 95 PHE A C 1
ATOM 758 O O . PHE A 1 95 ? -6.470 -2.348 -6.031 1.00 93.31 95 PHE A O 1
ATOM 765 N N . SER A 1 96 ? -8.467 -3.323 -5.688 1.00 92.69 96 SER A N 1
ATOM 766 C CA . SER A 1 96 ? -8.444 -4.168 -6.886 1.00 92.69 96 SER A CA 1
ATOM 767 C C . SER A 1 96 ? -8.375 -3.377 -8.194 1.00 92.69 96 SER A C 1
ATOM 769 O O . SER A 1 96 ? -7.621 -3.753 -9.090 1.00 92.69 96 SER A O 1
ATOM 771 N N . ASN A 1 97 ? -9.098 -2.258 -8.297 1.00 93.75 97 ASN A N 1
ATOM 772 C CA . ASN A 1 97 ? -9.201 -1.490 -9.543 1.00 93.75 97 ASN A CA 1
ATOM 773 C C . ASN A 1 97 ? -8.272 -0.273 -9.587 1.00 93.75 97 ASN A C 1
ATOM 775 O O . ASN A 1 97 ? -8.166 0.367 -10.633 1.00 93.75 97 ASN A O 1
ATOM 779 N N . PHE A 1 98 ? -7.619 0.073 -8.474 1.00 93.31 98 PHE A N 1
ATOM 780 C CA . PHE A 1 98 ? -6.743 1.240 -8.410 1.00 93.31 98 PHE A CA 1
ATOM 781 C C . PHE A 1 98 ? -5.368 0.911 -7.820 1.00 93.31 98 PHE A C 1
ATOM 783 O O . PHE A 1 98 ? -4.393 0.880 -8.571 1.00 93.31 98 PHE A O 1
ATOM 790 N N . LEU A 1 99 ? -5.258 0.623 -6.519 1.00 94.50 99 LEU A N 1
ATOM 791 C CA . LEU A 1 99 ? -3.948 0.495 -5.855 1.00 94.50 99 LEU A CA 1
ATOM 792 C C . LEU A 1 99 ? -3.116 -0.706 -6.333 1.00 94.50 99 LEU A C 1
ATOM 794 O O . LEU A 1 99 ? -1.894 -0.605 -6.411 1.00 94.50 99 LEU A O 1
ATOM 798 N N . LEU A 1 100 ? -3.761 -1.827 -6.664 1.00 94.69 100 LEU A N 1
ATOM 799 C CA . LEU A 1 100 ? -3.123 -3.072 -7.111 1.00 94.69 100 LEU A CA 1
ATOM 800 C C . LEU A 1 100 ? -3.056 -3.183 -8.646 1.00 94.69 100 LEU A C 1
ATOM 802 O O . LEU A 1 100 ? -3.062 -4.282 -9.199 1.00 94.69 100 LEU A O 1
ATOM 806 N N . THR A 1 101 ? -2.994 -2.048 -9.346 1.00 96.00 101 THR A N 1
ATOM 807 C CA . THR A 1 101 ? -2.868 -2.001 -10.810 1.00 96.00 101 THR A CA 1
ATOM 808 C C . THR A 1 101 ? -1.444 -1.675 -11.249 1.00 96.00 101 THR A C 1
ATOM 810 O O . THR A 1 101 ? -0.692 -0.992 -10.543 1.00 96.00 101 THR A O 1
ATOM 813 N N . ASP A 1 102 ? -1.074 -2.124 -12.452 1.00 95.94 102 ASP A N 1
ATOM 814 C CA . ASP A 1 102 ? 0.235 -1.806 -13.032 1.00 95.94 102 ASP A CA 1
ATOM 815 C C . ASP A 1 102 ? 0.370 -0.306 -13.302 1.00 95.94 102 ASP A C 1
ATOM 817 O O . ASP A 1 102 ? 1.432 0.260 -13.076 1.00 95.94 102 ASP A O 1
ATOM 821 N N . THR A 1 103 ? -0.711 0.367 -13.706 1.00 96.75 103 THR A N 1
ATOM 822 C CA . THR A 1 103 ? -0.708 1.814 -13.955 1.00 96.75 103 THR A CA 1
ATOM 823 C C . THR A 1 103 ? -0.376 2.604 -12.692 1.00 96.75 103 THR A C 1
ATOM 825 O O . THR A 1 103 ? 0.552 3.414 -12.707 1.00 96.75 103 THR A O 1
ATOM 828 N N . ALA A 1 104 ? -1.081 2.350 -11.583 1.00 96.31 104 ALA A N 1
ATOM 829 C CA . ALA A 1 104 ? -0.822 3.047 -10.324 1.00 96.31 104 ALA A CA 1
ATOM 830 C C . ALA A 1 104 ? 0.583 2.737 -9.785 1.00 96.31 104 ALA A C 1
ATOM 832 O O . ALA A 1 104 ? 1.294 3.628 -9.317 1.00 96.31 104 ALA A O 1
ATOM 833 N N . THR A 1 105 ? 1.015 1.481 -9.912 1.00 96.19 105 THR A N 1
ATOM 834 C CA . THR A 1 105 ? 2.327 1.041 -9.432 1.00 96.19 105 THR A CA 1
ATOM 835 C C . THR A 1 105 ? 3.469 1.616 -10.266 1.00 96.19 105 THR A C 1
ATOM 837 O O . THR A 1 105 ? 4.444 2.101 -9.701 1.00 96.19 105 THR A O 1
ATOM 840 N N . ASN A 1 106 ? 3.352 1.642 -11.595 1.00 95.62 106 ASN A N 1
ATOM 841 C CA . ASN A 1 106 ? 4.363 2.233 -12.474 1.00 95.62 106 ASN A CA 1
ATOM 842 C C . ASN A 1 106 ? 4.476 3.748 -12.259 1.00 95.62 106 ASN A C 1
ATOM 844 O O . ASN A 1 106 ? 5.588 4.274 -12.238 1.00 95.62 106 ASN A O 1
ATOM 848 N N . ALA A 1 107 ? 3.357 4.441 -12.024 1.00 96.44 107 ALA A N 1
ATOM 849 C CA . ALA A 1 107 ? 3.379 5.850 -11.636 1.00 96.44 107 ALA A CA 1
ATOM 850 C C . ALA A 1 107 ? 4.111 6.059 -10.296 1.00 96.44 107 ALA A C 1
ATOM 852 O O . ALA A 1 107 ? 4.953 6.949 -10.182 1.00 96.44 107 ALA A O 1
ATOM 853 N N . ALA A 1 108 ? 3.856 5.200 -9.303 1.00 94.94 108 ALA A N 1
ATOM 854 C CA . ALA A 1 108 ? 4.549 5.246 -8.016 1.00 94.94 108 ALA A CA 1
ATOM 855 C C . ALA A 1 108 ? 6.055 4.933 -8.135 1.00 94.94 108 ALA A C 1
ATOM 857 O O . ALA A 1 108 ? 6.864 5.560 -7.452 1.00 94.94 108 ALA A O 1
ATOM 858 N N . VAL A 1 109 ? 6.450 4.005 -9.016 1.00 95.56 109 VAL A N 1
ATOM 859 C CA . VAL A 1 109 ? 7.864 3.731 -9.328 1.00 95.56 109 VAL A CA 1
ATOM 860 C C . VAL A 1 109 ? 8.518 4.956 -9.963 1.00 95.56 109 VAL A C 1
ATOM 862 O O . VAL A 1 109 ? 9.590 5.360 -9.524 1.00 95.56 109 VAL A O 1
ATOM 865 N N . ALA A 1 110 ? 7.876 5.571 -10.960 1.00 94.50 110 ALA A N 1
ATOM 866 C CA . ALA A 1 110 ? 8.409 6.752 -11.633 1.00 94.50 110 ALA A CA 1
ATOM 867 C C . ALA A 1 110 ? 8.615 7.919 -10.655 1.00 94.50 110 ALA A C 1
ATOM 869 O O . ALA A 1 110 ? 9.686 8.526 -10.646 1.00 94.50 110 ALA A O 1
ATOM 870 N N . LEU A 1 111 ? 7.631 8.178 -9.786 1.00 92.75 111 LEU A N 1
ATOM 871 C CA . LEU A 1 111 ? 7.738 9.206 -8.751 1.00 92.75 111 LEU A CA 1
ATOM 872 C C . LEU A 1 111 ? 8.885 8.907 -7.779 1.00 92.75 111 LEU A C 1
ATOM 874 O O . LEU A 1 111 ? 9.698 9.784 -7.507 1.00 92.75 111 LEU A O 1
ATOM 878 N N . ARG A 1 112 ? 9.005 7.659 -7.312 1.00 89.75 112 ARG A N 1
ATOM 879 C CA . ARG A 1 112 ? 10.105 7.253 -6.429 1.00 89.75 112 ARG A CA 1
ATOM 880 C C . ARG A 1 112 ? 11.466 7.457 -7.093 1.00 89.75 112 ARG A C 1
ATOM 882 O O . ARG A 1 112 ? 12.355 8.011 -6.462 1.00 89.75 112 ARG A O 1
ATOM 889 N N . ASN A 1 113 ? 11.628 7.017 -8.339 1.00 92.06 113 ASN A N 1
ATOM 890 C CA . ASN A 1 113 ? 12.893 7.152 -9.062 1.00 92.06 113 ASN A CA 1
ATOM 891 C C . ASN A 1 113 ? 13.266 8.628 -9.258 1.00 92.06 113 ASN A C 1
ATOM 893 O O . ASN A 1 113 ? 14.442 8.976 -9.183 1.00 92.06 113 ASN A O 1
ATOM 897 N N . TYR A 1 114 ? 12.269 9.491 -9.475 1.00 91.94 114 TYR A N 1
ATOM 898 C CA . TYR A 1 114 ? 12.460 10.937 -9.530 1.00 91.94 114 TYR A CA 1
ATOM 899 C C . TYR A 1 114 ? 12.907 11.511 -8.175 1.00 91.94 114 TYR A C 1
ATOM 901 O O . TYR A 1 114 ? 13.873 12.264 -8.124 1.00 91.94 114 TYR A O 1
ATOM 909 N N . GLU A 1 115 ? 12.260 11.117 -7.073 1.00 85.81 115 GLU A N 1
ATOM 910 C CA . GLU A 1 115 ? 12.601 11.574 -5.717 1.00 85.81 115 GLU A CA 1
ATOM 911 C C . GLU A 1 115 ? 14.001 11.131 -5.267 1.00 85.81 115 GLU A C 1
ATOM 913 O O . GLU A 1 115 ? 14.701 11.879 -4.586 1.00 85.81 115 GLU A O 1
ATOM 918 N N . THR A 1 116 ? 14.410 9.906 -5.610 1.00 86.00 116 THR A N 1
ATOM 919 C CA . THR A 1 116 ? 15.671 9.319 -5.132 1.00 86.00 116 THR A CA 1
ATOM 920 C C . THR A 1 116 ? 16.829 9.449 -6.114 1.00 86.00 116 THR A C 1
ATOM 922 O O . THR A 1 116 ? 17.960 9.141 -5.740 1.00 86.00 116 THR A O 1
ATOM 925 N N . GLY A 1 117 ? 16.566 9.809 -7.374 1.00 89.62 117 GLY A N 1
ATOM 926 C CA . GLY A 1 117 ? 17.555 9.791 -8.456 1.00 89.62 117 GLY A CA 1
ATOM 927 C C . GLY A 1 117 ? 18.121 8.398 -8.763 1.00 89.62 117 GLY A C 1
ATOM 928 O O . GLY A 1 117 ? 19.161 8.284 -9.407 1.00 89.62 117 GLY A O 1
ATOM 929 N N . THR A 1 118 ? 17.480 7.330 -8.278 1.00 86.94 118 THR A N 1
ATOM 930 C CA . THR A 1 118 ? 17.972 5.950 -8.383 1.00 86.94 118 THR A CA 1
ATOM 931 C C . THR A 1 118 ? 16.924 5.044 -9.010 1.00 86.94 118 THR A C 1
ATOM 933 O O . THR A 1 118 ? 15.738 5.153 -8.710 1.00 86.94 118 THR A O 1
ATOM 936 N N . VAL A 1 119 ? 17.374 4.125 -9.864 1.00 89.44 119 VAL A N 1
ATOM 937 C CA . VAL A 1 119 ? 16.532 3.105 -10.498 1.00 89.44 119 VAL A CA 1
ATOM 938 C C . VAL A 1 119 ? 16.943 1.743 -9.948 1.00 89.44 119 VAL A C 1
ATOM 940 O O . VAL A 1 119 ? 18.121 1.391 -9.967 1.00 89.44 119 VAL A O 1
ATOM 943 N N . ASP A 1 120 ? 15.979 0.997 -9.412 1.00 85.75 120 ASP A N 1
ATOM 944 C CA . ASP A 1 120 ? 16.206 -0.377 -8.954 1.00 85.75 120 ASP A CA 1
ATOM 945 C C . ASP A 1 120 ? 16.289 -1.311 -10.172 1.00 85.75 120 ASP A C 1
ATOM 947 O O . ASP A 1 120 ? 15.439 -1.245 -11.060 1.00 85.75 120 ASP A O 1
ATOM 951 N N . MET A 1 121 ? 17.317 -2.162 -10.212 1.00 87.69 121 MET A N 1
ATOM 952 C CA . MET A 1 121 ? 17.554 -3.098 -11.317 1.00 87.69 121 MET A CA 1
ATOM 953 C C . MET A 1 121 ? 16.566 -4.271 -11.310 1.00 87.69 121 MET A C 1
ATOM 955 O O . MET A 1 121 ? 16.329 -4.875 -12.354 1.00 87.69 121 MET A O 1
ATOM 959 N N . ASP A 1 122 ? 15.993 -4.607 -10.150 1.00 90.38 122 ASP A N 1
ATOM 960 C CA . ASP A 1 122 ? 14.911 -5.587 -10.060 1.00 90.38 122 ASP A CA 1
ATOM 961 C C . ASP A 1 122 ? 13.567 -4.856 -10.193 1.00 90.38 122 ASP A C 1
ATOM 963 O O . ASP A 1 122 ? 13.050 -4.258 -9.243 1.00 90.38 122 ASP A O 1
ATOM 967 N N . GLU A 1 123 ? 12.988 -4.908 -11.396 1.00 91.88 123 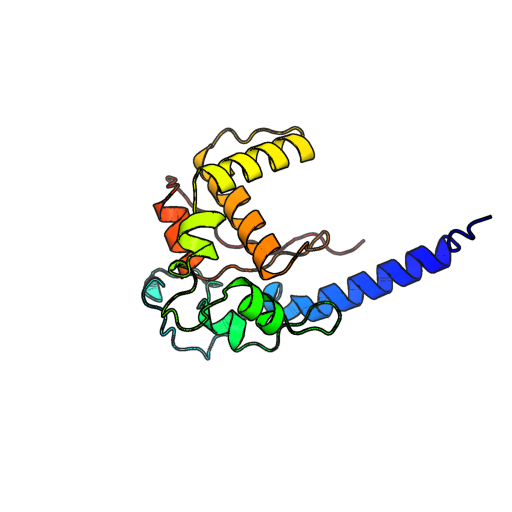GLU A N 1
ATOM 968 C CA . GLU A 1 123 ? 11.716 -4.247 -11.701 1.00 91.88 123 GLU A CA 1
ATOM 969 C C . GLU A 1 123 ? 10.582 -4.698 -10.779 1.00 91.88 123 GLU A C 1
ATOM 971 O O . GLU A 1 123 ? 9.801 -3.872 -10.304 1.00 91.88 123 GLU A O 1
ATOM 976 N N . ASN A 1 124 ? 10.477 -5.999 -10.503 1.00 94.50 124 ASN A N 1
ATOM 977 C CA . ASN A 1 124 ? 9.385 -6.532 -9.695 1.00 94.50 124 ASN A CA 1
ATOM 978 C C . ASN A 1 124 ? 9.549 -6.117 -8.238 1.00 94.50 124 ASN A C 1
ATOM 980 O O . ASN A 1 124 ? 8.580 -5.689 -7.610 1.00 94.50 124 ASN A O 1
ATOM 984 N N . ARG A 1 125 ? 10.775 -6.155 -7.711 1.00 92.06 125 ARG A N 1
ATOM 985 C CA . ARG A 1 125 ? 11.095 -5.593 -6.396 1.00 92.06 125 ARG A CA 1
ATOM 986 C C . ARG A 1 125 ? 10.736 -4.109 -6.323 1.00 92.06 125 ARG A C 1
ATOM 988 O O . ARG A 1 125 ? 10.098 -3.696 -5.352 1.00 92.06 125 ARG A O 1
ATOM 995 N N . SER A 1 126 ? 11.088 -3.330 -7.345 1.00 93.00 126 SER A N 1
ATOM 996 C CA . SER A 1 126 ? 10.756 -1.904 -7.430 1.00 93.00 126 SER A CA 1
ATOM 997 C C . SER A 1 126 ? 9.246 -1.672 -7.387 1.00 93.00 126 SER A C 1
ATOM 999 O O . SER A 1 126 ? 8.760 -0.902 -6.554 1.00 93.00 126 SER A O 1
ATOM 1001 N N . ARG A 1 127 ? 8.491 -2.408 -8.215 1.00 95.50 127 ARG A N 1
ATOM 1002 C CA . ARG A 1 127 ? 7.023 -2.364 -8.265 1.00 95.50 127 ARG A CA 1
ATOM 1003 C C . ARG A 1 127 ? 6.403 -2.727 -6.918 1.00 95.50 127 ARG A C 1
ATOM 1005 O O . ARG A 1 127 ? 5.574 -1.970 -6.422 1.00 95.50 127 ARG A O 1
ATOM 1012 N N . ARG A 1 128 ? 6.850 -3.809 -6.267 1.00 95.00 128 ARG A N 1
ATOM 1013 C CA . ARG A 1 128 ? 6.352 -4.194 -4.933 1.00 95.00 128 ARG A CA 1
ATOM 1014 C C . ARG A 1 128 ? 6.568 -3.084 -3.909 1.00 95.00 128 ARG A C 1
ATOM 1016 O O . ARG A 1 128 ? 5.620 -2.688 -3.237 1.00 95.00 128 ARG A O 1
ATOM 1023 N N . PHE A 1 129 ? 7.784 -2.545 -3.804 1.00 90.94 129 PHE A N 1
ATOM 1024 C CA . PHE A 1 129 ? 8.075 -1.491 -2.828 1.00 90.94 129 PHE A CA 1
ATOM 1025 C C . PHE A 1 129 ? 7.316 -0.192 -3.102 1.00 90.94 129 PHE A C 1
ATOM 1027 O O . PHE A 1 129 ? 6.842 0.443 -2.158 1.00 90.94 129 PHE A O 1
ATOM 1034 N N . ALA A 1 130 ? 7.168 0.194 -4.368 1.00 93.12 130 ALA A N 1
ATOM 1035 C CA . ALA A 1 130 ? 6.363 1.347 -4.747 1.00 93.12 130 ALA A CA 1
ATOM 1036 C C . ALA A 1 130 ? 4.878 1.132 -4.411 1.00 93.12 130 ALA A C 1
ATOM 1038 O O . ALA A 1 130 ? 4.262 2.003 -3.797 1.00 93.12 130 ALA A O 1
ATOM 1039 N N . CYS A 1 131 ? 4.330 -0.048 -4.718 1.00 95.06 131 CYS A N 1
ATOM 1040 C CA . CYS A 1 131 ? 2.952 -0.414 -4.396 1.00 95.06 131 CYS A CA 1
ATOM 1041 C C . CYS A 1 131 ? 2.704 -0.405 -2.877 1.00 95.06 131 CYS A C 1
ATOM 1043 O O . CYS A 1 131 ? 1.747 0.213 -2.413 1.00 95.06 131 CYS A O 1
ATOM 1045 N N . TYR A 1 132 ? 3.609 -0.980 -2.074 1.00 91.94 132 TYR A N 1
ATOM 1046 C CA . TYR A 1 132 ? 3.512 -0.930 -0.611 1.00 91.94 132 TYR A CA 1
ATOM 1047 C C . TYR A 1 132 ? 3.452 0.504 -0.084 1.00 91.94 132 TYR A C 1
ATOM 1049 O O . TYR A 1 132 ? 2.596 0.828 0.740 1.00 91.94 132 TYR A O 1
ATOM 1057 N N . ARG A 1 133 ? 4.331 1.384 -0.579 1.00 88.88 133 ARG A N 1
ATOM 1058 C CA . ARG A 1 133 ? 4.346 2.800 -0.184 1.00 88.88 133 ARG A CA 1
ATOM 1059 C C . ARG A 1 133 ? 3.067 3.516 -0.599 1.00 88.88 133 ARG A C 1
ATOM 1061 O O . ARG A 1 133 ? 2.521 4.263 0.207 1.00 88.88 133 ARG A O 1
ATOM 1068 N N . LEU A 1 134 ? 2.577 3.266 -1.812 1.00 91.88 134 LEU A N 1
ATOM 1069 C CA . LEU A 1 134 ? 1.329 3.840 -2.311 1.00 91.88 134 LEU A CA 1
ATOM 1070 C C . LEU A 1 134 ? 0.131 3.420 -1.450 1.00 91.88 134 LEU A C 1
ATOM 1072 O O . LEU A 1 134 ? -0.688 4.263 -1.081 1.00 91.88 134 LEU A O 1
ATOM 1076 N N . ILE A 1 135 ? 0.043 2.138 -1.087 1.00 91.00 135 ILE A N 1
ATOM 1077 C CA . ILE A 1 135 ? -1.022 1.619 -0.222 1.00 91.00 135 ILE A CA 1
ATOM 1078 C C . ILE A 1 135 ? -0.950 2.274 1.156 1.00 91.00 135 ILE A C 1
ATOM 1080 O O . ILE A 1 135 ? -1.957 2.787 1.637 1.00 91.00 135 ILE A O 1
ATOM 1084 N N . ILE A 1 136 ? 0.233 2.320 1.774 1.00 85.06 136 ILE A N 1
ATOM 1085 C CA . ILE A 1 136 ? 0.417 2.967 3.077 1.00 85.06 136 ILE A CA 1
ATOM 1086 C C . ILE A 1 136 ? 0.045 4.450 3.011 1.00 85.06 136 ILE A C 1
ATOM 1088 O O . ILE A 1 136 ? -0.725 4.914 3.848 1.00 85.06 136 ILE A O 1
ATOM 1092 N N . ALA A 1 137 ? 0.506 5.180 1.995 1.00 84.88 137 ALA A N 1
ATOM 1093 C CA . ALA A 1 137 ? 0.157 6.586 1.811 1.00 84.88 137 ALA A CA 1
ATOM 1094 C C . ALA A 1 137 ? -1.355 6.778 1.613 1.00 84.88 137 ALA A C 1
ATOM 1096 O O . ALA A 1 137 ? -1.942 7.728 2.128 1.00 84.88 137 ALA A O 1
ATOM 1097 N N . THR A 1 138 ? -2.015 5.850 0.923 1.00 86.19 138 THR A N 1
ATOM 1098 C CA . THR A 1 138 ? -3.463 5.907 0.702 1.00 86.19 138 THR A CA 1
ATOM 1099 C C . THR A 1 138 ? -4.241 5.607 1.979 1.00 86.19 138 THR A C 1
ATOM 1101 O O . THR A 1 138 ? -5.210 6.301 2.278 1.00 86.19 138 THR A O 1
ATOM 1104 N N . VAL A 1 139 ? -3.822 4.612 2.758 1.00 79.62 139 VAL A N 1
ATOM 1105 C CA . VAL A 1 139 ? -4.533 4.163 3.964 1.00 79.62 139 VAL A CA 1
ATOM 1106 C C . VAL A 1 139 ? -4.246 5.074 5.160 1.00 79.62 139 VAL A C 1
ATOM 1108 O O . VAL A 1 139 ? -5.161 5.435 5.894 1.00 79.62 139 VAL A O 1
ATOM 1111 N N . MET A 1 140 ? -2.991 5.481 5.338 1.00 74.25 140 MET A N 1
ATOM 1112 C CA . MET A 1 140 ? -2.486 6.157 6.542 1.00 74.25 140 MET A CA 1
ATOM 1113 C C . MET A 1 140 ? -2.050 7.607 6.290 1.00 74.25 140 MET A C 1
ATOM 1115 O O . MET A 1 140 ? -1.745 8.351 7.226 1.00 74.25 140 MET A O 1
ATOM 1119 N N . GLY A 1 141 ? -2.032 8.050 5.032 1.00 74.06 141 GLY A N 1
ATOM 1120 C CA . GLY A 1 141 ? -1.456 9.336 4.645 1.00 74.06 141 GLY A CA 1
ATOM 1121 C C . GLY A 1 141 ? 0.080 9.315 4.653 1.00 74.06 141 GLY A C 1
ATOM 1122 O O . GLY A 1 141 ? 0.686 8.268 4.885 1.00 74.06 141 GLY A O 1
ATOM 1123 N N . PRO A 1 142 ? 0.728 10.473 4.434 1.00 69.50 142 PRO A N 1
ATOM 1124 C CA . PRO A 1 142 ? 2.184 10.570 4.474 1.00 69.50 142 PRO A CA 1
ATOM 1125 C C . PRO A 1 142 ? 2.703 10.178 5.860 1.00 69.50 142 PRO A C 1
ATOM 1127 O O . PRO A 1 142 ? 2.140 10.604 6.872 1.00 69.50 142 PRO A O 1
ATOM 1130 N N . LEU A 1 143 ? 3.743 9.350 5.888 1.00 68.19 143 LEU A N 1
ATOM 1131 C CA . LEU A 1 143 ? 4.471 8.990 7.101 1.00 68.19 143 LEU A CA 1
ATOM 1132 C C . LEU A 1 143 ? 5.756 9.818 7.164 1.00 68.19 143 LEU A C 1
ATOM 1134 O O . LEU A 1 143 ? 6.398 10.025 6.131 1.00 68.19 143 LEU A O 1
ATOM 1138 N N . GLY A 1 144 ? 6.125 10.278 8.359 1.00 61.88 144 GLY A N 1
ATOM 1139 C CA . GLY A 1 144 ? 7.391 10.967 8.586 1.00 61.88 144 GLY A CA 1
ATOM 1140 C C . GLY A 1 144 ? 8.611 10.059 8.380 1.00 61.88 144 GLY A C 1
ATOM 1141 O O . GLY A 1 144 ? 8.510 8.843 8.189 1.00 61.88 144 GLY A O 1
ATOM 1142 N N . ARG A 1 145 ? 9.801 10.663 8.405 1.00 64.94 145 ARG A N 1
ATOM 1143 C CA . ARG A 1 145 ? 11.073 9.935 8.300 1.00 64.94 145 ARG A CA 1
ATOM 1144 C C . ARG A 1 145 ? 11.233 8.971 9.482 1.00 64.94 145 ARG A C 1
ATOM 1146 O O . ARG A 1 145 ? 10.784 9.258 10.579 1.00 64.94 145 ARG A O 1
ATOM 1153 N N . GLY A 1 146 ? 11.855 7.814 9.245 1.00 63.28 146 GLY A N 1
ATOM 1154 C CA . GLY A 1 146 ? 12.105 6.804 10.285 1.00 63.28 146 GLY A CA 1
ATOM 1155 C C . GLY A 1 146 ? 10.891 5.936 10.629 1.00 63.28 146 GLY A C 1
ATOM 1156 O O . GLY A 1 146 ? 11.040 4.867 11.216 1.00 63.28 146 GLY A O 1
ATOM 1157 N N . ILE A 1 147 ? 9.700 6.313 10.173 1.00 67.88 147 ILE A N 1
ATOM 1158 C CA . ILE A 1 147 ? 8.477 5.574 10.449 1.00 67.88 147 ILE A CA 1
ATOM 1159 C C . ILE A 1 147 ? 8.297 4.475 9.404 1.00 67.88 147 ILE A C 1
ATOM 1161 O O . ILE A 1 147 ? 8.193 4.727 8.200 1.00 67.88 147 ILE A O 1
ATOM 1165 N N . ARG A 1 148 ? 8.207 3.230 9.875 1.00 70.69 148 ARG A N 1
ATOM 1166 C CA . ARG A 1 148 ? 7.829 2.074 9.057 1.00 70.69 148 ARG A CA 1
ATOM 1167 C C . ARG A 1 148 ? 6.590 1.421 9.633 1.00 70.69 148 ARG A C 1
ATOM 1169 O O . ARG A 1 148 ? 6.528 1.156 10.829 1.00 70.69 148 ARG A O 1
ATOM 1176 N N . VAL A 1 149 ? 5.633 1.140 8.756 1.00 74.50 149 VAL A N 1
ATOM 1177 C CA . VAL A 1 149 ? 4.370 0.501 9.114 1.00 74.50 149 VAL A CA 1
ATOM 1178 C C . VAL A 1 149 ? 4.253 -0.840 8.406 1.00 74.50 149 VAL A C 1
ATOM 1180 O O . VAL A 1 149 ? 4.545 -0.955 7.215 1.00 74.50 149 VAL A O 1
ATOM 1183 N N . ARG A 1 150 ? 3.832 -1.852 9.164 1.00 78.81 150 ARG A N 1
ATOM 1184 C CA . ARG A 1 150 ? 3.506 -3.188 8.665 1.00 78.81 150 ARG A CA 1
ATOM 1185 C C . ARG A 1 150 ? 2.261 -3.145 7.772 1.00 78.81 150 ARG A C 1
ATOM 1187 O O . ARG A 1 150 ? 1.308 -2.418 8.062 1.00 78.81 150 ARG A O 1
ATOM 1194 N N . LEU A 1 151 ? 2.235 -3.972 6.729 1.00 83.81 151 LEU A N 1
ATOM 1195 C CA . LEU A 1 151 ? 1.062 -4.175 5.872 1.00 83.81 151 LEU A CA 1
ATOM 1196 C C . LEU A 1 151 ? 0.331 -5.476 6.231 1.00 83.81 151 LEU A C 1
ATOM 1198 O O . LEU A 1 151 ? 0.973 -6.409 6.705 1.00 83.81 151 LEU A O 1
ATOM 1202 N N . PRO A 1 152 ? -0.984 -5.568 5.966 1.00 86.50 152 PRO A N 1
ATOM 1203 C CA . PRO A 1 152 ? -1.718 -6.816 6.109 1.00 86.50 152 PRO A CA 1
ATOM 1204 C C . PRO A 1 152 ? -1.194 -7.956 5.225 1.00 86.50 152 PRO A C 1
ATOM 1206 O O . PRO A 1 152 ? -0.828 -7.732 4.067 1.00 86.50 152 PRO A O 1
ATOM 1209 N N . ALA A 1 153 ? -1.291 -9.187 5.726 1.00 88.50 153 ALA A N 1
ATOM 1210 C CA . ALA A 1 153 ? -0.839 -10.414 5.068 1.00 88.50 153 ALA A CA 1
ATOM 1211 C C . ALA A 1 153 ? -1.456 -10.604 3.672 1.00 88.50 153 ALA A C 1
ATOM 1213 O O . ALA A 1 153 ? -0.765 -10.917 2.705 1.00 88.50 153 ALA A O 1
ATOM 1214 N N . CYS A 1 154 ? -2.763 -10.352 3.532 1.00 91.19 154 CYS A N 1
ATOM 1215 C CA . CYS A 1 154 ? -3.449 -10.439 2.241 1.00 91.19 154 CYS A CA 1
ATOM 1216 C C . CYS A 1 154 ? -2.921 -9.425 1.219 1.00 91.19 154 CYS A C 1
ATOM 1218 O O . CYS A 1 154 ? -2.810 -9.758 0.045 1.00 91.19 154 CYS A O 1
ATOM 1220 N N . ILE A 1 155 ? -2.553 -8.212 1.642 1.00 92.25 155 ILE A N 1
ATOM 1221 C CA . ILE A 1 155 ? -1.969 -7.211 0.741 1.00 92.25 155 ILE A CA 1
ATOM 1222 C C . ILE A 1 155 ? -0.586 -7.676 0.290 1.00 92.25 155 ILE A C 1
ATOM 1224 O O . ILE A 1 155 ? -0.289 -7.647 -0.902 1.00 92.25 155 ILE A O 1
ATOM 1228 N N . ILE A 1 156 ? 0.247 -8.140 1.225 1.00 91.56 156 ILE A N 1
ATOM 1229 C CA . ILE A 1 156 ? 1.587 -8.654 0.919 1.00 91.56 156 ILE A CA 1
ATOM 1230 C C . ILE A 1 156 ? 1.495 -9.833 -0.056 1.00 91.56 156 ILE A C 1
ATOM 1232 O O . ILE A 1 156 ? 2.206 -9.857 -1.061 1.00 91.56 156 ILE A O 1
ATOM 1236 N N . SER A 1 157 ? 0.589 -10.776 0.207 1.00 92.06 157 SER A N 1
ATOM 1237 C CA . SER A 1 157 ? 0.343 -11.947 -0.635 1.00 92.06 157 SER A CA 1
ATOM 1238 C C . SER A 1 157 ? -0.079 -11.550 -2.052 1.00 92.06 157 SER A C 1
ATOM 1240 O O . SER A 1 157 ? 0.563 -11.962 -3.017 1.00 92.06 157 SER A O 1
ATOM 1242 N N . GLU A 1 158 ? -1.084 -10.683 -2.200 1.00 94.75 158 GLU A N 1
ATOM 1243 C CA . GLU A 1 158 ? -1.565 -10.248 -3.519 1.00 94.75 158 GLU A CA 1
ATOM 1244 C C . GLU A 1 158 ? -0.504 -9.460 -4.304 1.00 94.75 158 GLU A C 1
ATOM 1246 O O . GLU A 1 158 ? -0.297 -9.705 -5.494 1.00 94.75 158 GLU A O 1
ATOM 1251 N N . VAL A 1 159 ? 0.248 -8.576 -3.642 1.00 95.31 159 VAL A N 1
ATOM 1252 C CA . VAL A 1 159 ? 1.347 -7.831 -4.276 1.00 95.31 159 VAL A CA 1
ATOM 1253 C C . VAL A 1 159 ? 2.472 -8.771 -4.729 1.00 95.31 159 VAL A C 1
ATOM 1255 O O . VAL A 1 159 ? 2.996 -8.620 -5.834 1.00 95.31 159 VAL A O 1
ATOM 1258 N N . ARG A 1 160 ? 2.839 -9.771 -3.916 1.00 93.69 160 ARG A N 1
ATOM 1259 C CA . ARG A 1 160 ? 3.869 -10.767 -4.268 1.00 93.69 160 ARG A CA 1
ATOM 1260 C C . ARG A 1 160 ? 3.423 -11.710 -5.384 1.00 93.69 160 ARG A C 1
ATOM 1262 O O . ARG A 1 160 ? 4.261 -12.090 -6.196 1.00 93.69 160 ARG A O 1
ATOM 1269 N N . LYS A 1 161 ? 2.133 -12.056 -5.456 1.00 93.50 161 LYS A N 1
ATOM 1270 C CA . LYS A 1 161 ? 1.561 -12.813 -6.582 1.00 93.50 161 LYS A CA 1
ATOM 1271 C C . LYS A 1 161 ? 1.624 -12.010 -7.877 1.00 93.50 161 LYS A C 1
ATOM 1273 O O . LYS A 1 161 ? 1.966 -12.568 -8.915 1.00 93.50 161 LYS A O 1
ATOM 1278 N N . ARG A 1 162 ? 1.314 -10.709 -7.820 1.00 95.12 162 ARG A N 1
ATOM 1279 C CA . ARG A 1 162 ? 1.295 -9.855 -9.014 1.00 95.12 162 ARG A CA 1
ATOM 1280 C C . ARG A 1 162 ? 2.690 -9.550 -9.559 1.00 95.12 162 ARG A C 1
ATOM 1282 O O . ARG A 1 162 ? 2.880 -9.574 -10.771 1.00 95.12 162 ARG A O 1
ATOM 1289 N N . TRP A 1 163 ? 3.666 -9.309 -8.685 1.00 95.38 163 TRP A N 1
ATOM 1290 C CA . TRP A 1 163 ? 5.056 -9.054 -9.080 1.00 95.38 163 TRP A CA 1
ATOM 1291 C C . TRP A 1 163 ? 6.001 -10.017 -8.352 1.00 95.38 163 TRP A C 1
ATOM 1293 O O . TRP A 1 163 ? 6.563 -9.652 -7.314 1.00 95.38 163 TRP A O 1
ATOM 1303 N N . PRO A 1 164 ? 6.180 -11.247 -8.866 1.00 93.81 164 PRO A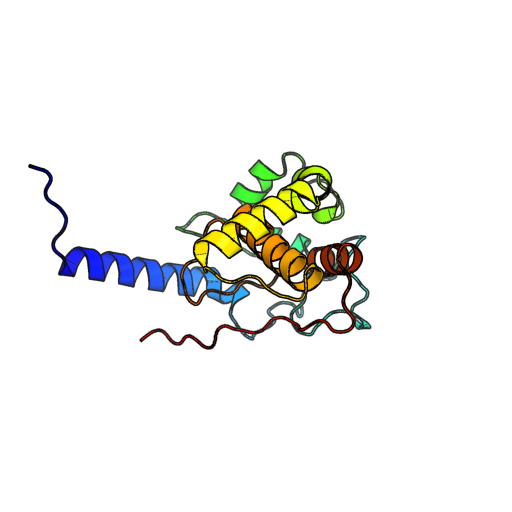 N 1
ATOM 1304 C CA . PRO A 1 164 ? 6.970 -12.279 -8.200 1.00 93.81 164 PRO A CA 1
ATOM 1305 C C . PRO A 1 164 ? 8.481 -11.992 -8.241 1.00 93.81 164 PRO A C 1
ATOM 1307 O O . PRO A 1 164 ? 8.986 -11.342 -9.155 1.00 93.81 164 PRO A O 1
ATOM 1310 N N . SER A 1 165 ? 9.214 -12.521 -7.259 1.00 87.88 165 SER A N 1
ATOM 1311 C CA . SER A 1 165 ? 10.687 -12.576 -7.224 1.00 87.88 165 SER A CA 1
ATOM 1312 C C . SER A 1 165 ? 11.138 -13.918 -6.641 1.00 87.88 165 SER A C 1
ATOM 1314 O O . SER A 1 165 ? 10.391 -14.544 -5.890 1.00 87.88 165 SER A O 1
ATOM 1316 N N . HIS A 1 166 ? 12.375 -14.330 -6.939 1.00 81.81 166 HIS A N 1
ATOM 1317 C CA . HIS A 1 166 ? 12.976 -15.554 -6.387 1.00 81.81 166 HIS A CA 1
ATOM 1318 C C . HIS A 1 166 ? 13.083 -15.543 -4.859 1.00 81.81 166 HIS A C 1
ATOM 1320 O O . HIS A 1 166 ? 12.963 -16.585 -4.223 1.00 81.81 166 HIS A O 1
ATOM 1326 N N . SER A 1 167 ? 13.301 -14.367 -4.269 1.00 83.00 167 SER A N 1
ATOM 1327 C CA . SER A 1 167 ? 13.308 -14.173 -2.826 1.00 83.00 167 SER A CA 1
ATOM 1328 C C . SER A 1 167 ? 12.531 -12.915 -2.455 1.00 83.00 167 SER A C 1
ATOM 1330 O O . SER A 1 167 ? 12.499 -11.923 -3.189 1.00 83.00 167 SER A O 1
ATOM 1332 N N . ASN A 1 168 ? 11.881 -12.965 -1.295 1.00 81.56 168 ASN A N 1
ATOM 1333 C CA . ASN A 1 168 ? 11.234 -11.818 -0.683 1.00 81.56 168 ASN A CA 1
ATOM 1334 C C . ASN A 1 168 ? 11.867 -11.576 0.681 1.00 81.56 168 ASN A C 1
ATOM 1336 O O . ASN A 1 168 ? 12.136 -12.512 1.427 1.00 81.56 168 ASN A O 1
ATOM 1340 N N . THR A 1 169 ? 12.108 -10.310 1.001 1.00 80.19 169 THR A N 1
ATOM 1341 C CA . THR A 1 169 ? 12.486 -9.912 2.353 1.00 80.19 169 THR A CA 1
ATOM 1342 C C . THR A 1 169 ? 11.247 -9.462 3.098 1.00 80.19 169 THR A C 1
ATOM 1344 O O . THR A 1 169 ? 10.458 -8.681 2.555 1.00 80.19 169 THR A O 1
ATOM 1347 N N . GLY A 1 170 ? 11.122 -9.915 4.338 1.00 79.00 170 GLY A N 1
ATOM 1348 C CA . GLY A 1 170 ? 10.041 -9.504 5.211 1.00 79.00 170 GLY A CA 1
ATOM 1349 C C . GLY A 1 170 ? 10.140 -8.082 5.732 1.00 79.00 170 GLY A C 1
ATOM 1350 O O . GLY A 1 170 ? 11.040 -7.315 5.360 1.00 79.00 170 GLY A O 1
ATOM 1351 N N . PHE A 1 171 ? 9.204 -7.729 6.611 1.00 79.38 171 PHE A N 1
ATOM 1352 C CA . PHE A 1 171 ? 9.219 -6.436 7.287 1.00 79.38 171 PHE A CA 1
ATOM 1353 C C . PHE A 1 171 ? 10.526 -6.246 8.066 1.00 79.38 171 PHE A C 1
ATOM 1355 O O . PHE A 1 171 ? 10.932 -7.093 8.860 1.00 79.38 171 PHE A O 1
ATOM 1362 N N . LYS A 1 172 ? 11.179 -5.100 7.851 1.00 76.19 172 LYS A N 1
ATOM 1363 C CA . LYS A 1 172 ? 12.346 -4.673 8.625 1.00 76.19 172 LYS A CA 1
ATOM 1364 C C . LYS A 1 172 ? 12.004 -3.374 9.347 1.00 76.19 172 LYS A C 1
ATOM 1366 O O . LYS A 1 172 ? 11.663 -2.407 8.649 1.00 76.19 172 LYS A O 1
ATOM 1371 N N . PRO A 1 173 ? 12.121 -3.311 10.685 1.00 68.00 173 PRO A N 1
ATOM 1372 C CA . PRO A 1 173 ? 11.951 -2.059 11.410 1.00 68.00 173 PRO A CA 1
ATOM 1373 C C . PRO A 1 173 ? 12.963 -1.013 10.920 1.00 68.00 173 PRO A C 1
ATOM 1375 O O . PRO A 1 173 ? 13.927 -1.330 10.219 1.00 68.00 173 PRO A O 1
ATOM 1378 N N . SER A 1 174 ? 12.688 0.257 11.200 1.00 66.56 174 SER A N 1
ATOM 1379 C CA . SER A 1 174 ? 13.650 1.316 10.909 1.00 66.56 174 SER A CA 1
ATOM 1380 C C . SER A 1 174 ? 14.748 1.293 11.965 1.00 66.56 174 SER A C 1
ATOM 1382 O O . SER A 1 174 ? 14.434 1.283 13.151 1.00 66.56 174 SER A O 1
ATOM 1384 N N . ASP A 1 175 ? 16.007 1.312 11.531 1.00 61.25 175 ASP A N 1
ATOM 1385 C CA . ASP A 1 175 ? 17.170 1.477 12.415 1.00 61.25 175 ASP A CA 1
ATOM 1386 C C . ASP A 1 175 ? 17.512 2.960 12.645 1.00 61.25 175 ASP A C 1
ATOM 1388 O O . ASP A 1 175 ? 18.483 3.277 13.324 1.00 61.25 175 ASP A O 1
ATOM 1392 N N . VAL A 1 176 ? 16.729 3.878 12.060 1.00 56.28 176 VAL A N 1
ATOM 1393 C CA . VAL A 1 176 ? 16.849 5.318 12.318 1.00 56.28 176 VAL A CA 1
ATOM 1394 C C . VAL A 1 176 ? 16.342 5.571 13.735 1.00 56.28 176 VAL A C 1
ATOM 1396 O O . VAL A 1 176 ? 15.135 5.654 13.953 1.00 56.28 176 VAL A O 1
ATOM 1399 N N . LEU A 1 177 ? 17.274 5.612 14.682 1.00 44.25 177 LEU A N 1
ATOM 1400 C CA . LEU A 1 177 ? 17.087 6.256 15.974 1.00 44.25 177 LEU A CA 1
ATOM 1401 C C . LEU A 1 177 ? 17.110 7.764 15.705 1.00 44.25 177 LEU A C 1
ATOM 1403 O O . LEU A 1 177 ? 17.953 8.225 14.936 1.00 44.25 177 LEU A O 1
ATOM 1407 N N . ASP A 1 178 ? 16.138 8.497 16.241 1.00 43.50 178 ASP A N 1
ATOM 1408 C CA . ASP A 1 178 ? 16.110 9.956 16.142 1.00 43.50 178 ASP A CA 1
ATOM 1409 C C . ASP A 1 178 ? 17.394 10.515 16.791 1.00 43.50 178 ASP A C 1
ATOM 1411 O O . ASP A 1 178 ? 17.573 10.363 18.001 1.00 43.50 178 ASP A O 1
ATOM 1415 N N . ASP A 1 179 ? 18.284 11.100 15.981 1.00 34.19 179 ASP A N 1
ATOM 1416 C CA . ASP A 1 179 ? 19.356 12.007 16.428 1.00 34.19 179 ASP A CA 1
ATOM 1417 C C . ASP A 1 179 ? 18.808 13.441 16.511 1.00 34.19 179 ASP A C 1
ATOM 1419 O O . ASP A 1 179 ? 18.136 13.872 15.538 1.00 34.19 179 ASP A O 1
#

Foldseek 3Di:
DDPDDDPVVVVVVVVVLVVVLCVLQCCFQPPDQPPVDDDAQAPQFDDPVPDDPNAAHPCVLQVDQRDDPRDGLNVLQCVVLVDPPHSHSCPRCCNVVALLDPVNLVVLLVVVCVVVVDHDPQPLVSSLVSSVQSVCCNSPNDRDPQRDGDDHRSSNNSSCVSRPDPDDDDDDHRPDDPD

pLDDT: mean 76.81, std 15.04, range [34.19, 96.75]

Secondary structure (DSSP, 8-state):
---PPPHHHHHHHHHHHHHHHHHHTHHHHSS----SS-----SSSPPGGGS-TT-B-TTHHHHS--EETTEEHHHHHHHHHS-TT-SSGGGSHHIIIIITSHHHHHHHHHHHHHHHS---S-HHHHHHHHHHHHHHHHHH-PPPTT---PPBHHHHHHHHHHS--S-------------

Organism: NCBI:txid358040

Radius of gyration: 17.66 Å; chains: 1; bounding box: 38×63×34 Å

Sequence (179 aa):
MDHLPDLKQAEAILSRMHSLEAKDQQVFSARVDQEEAAVCHCTLCPSRDQEEQYDYCCQSLFRLPLRKNGQHLREGLKEKLRDPSTPCICLNPLFSNFLLTDTATNAAVALRNYETGTVDMDENRSRRFACYRLIIATVMGPLGRGIRVRLPACIISEVRKRWPSHSNTGFKPSDVLDD